Protein AF-A0A4Y3RJI5-F1 (afdb_monomer)

Organism: NCBI:txid66892

Mean predicted aligned error: 11.52 Å

Nearest PDB structures (foldseek):
  6baq-assembly4_D  TM=2.626E-01  e=1.724E+00  Mus musculus
  4kgo-assembly1_B  TM=3.444E-01  e=4.958E+00  Homo sapiens

pLDDT: mean 76.05, std 13.84, range [43.0, 95.56]

Secondary structure (DSSP, 8-state):
-EEEEEEEEEEEEETTEEEEEEEEEEEEEEEEEETTTEEEEEEEEEEEEEEEESSGGG-PPPEEEEEPPPEEPPGGG--PPPPP-HHHHHHHHHHHHHHTTSPPPHHHHHHHHHH-TTS--PPPPPGGGS----TT-GGGT----

Structure (mmCIF, N/CA/C/O backbone):
data_AF-A0A4Y3RJI5-F1
#
_entry.id   AF-A0A4Y3RJI5-F1
#
loop_
_atom_site.group_PDB
_atom_site.id
_atom_site.type_symbol
_atom_site.label_atom_id
_atom_site.label_alt_id
_atom_site.label_comp_id
_atom_site.label_asym_id
_atom_site.label_entity_id
_atom_site.label_seq_id
_atom_site.pdbx_PDB_ins_code
_atom_site.Cartn_x
_atom_site.Cartn_y
_atom_site.Cartn_z
_atom_site.occupancy
_atom_site.B_iso_or_equiv
_atom_site.auth_seq_id
_atom_site.auth_comp_id
_atom_site.auth_asym_id
_atom_site.auth_atom_id
_atom_site.pdbx_PDB_model_num
ATOM 1 N N . MET A 1 1 ? 3.704 2.014 4.261 1.00 78.94 1 MET A N 1
ATOM 2 C CA . MET A 1 1 ? 3.627 1.640 2.829 1.00 78.94 1 MET A CA 1
ATOM 3 C C . MET A 1 1 ? 4.884 0.862 2.463 1.00 78.94 1 MET A C 1
ATOM 5 O O . MET A 1 1 ? 5.965 1.315 2.818 1.00 78.94 1 MET A O 1
ATOM 9 N N . LYS A 1 2 ? 4.748 -0.282 1.789 1.00 87.62 2 LYS A N 1
ATOM 10 C CA . LYS A 1 2 ? 5.834 -1.195 1.390 1.00 87.62 2 LYS A CA 1
ATOM 11 C C . LYS A 1 2 ? 5.791 -1.411 -0.126 1.00 87.62 2 LYS A C 1
ATOM 13 O O . LYS A 1 2 ? 4.705 -1.527 -0.686 1.00 87.62 2 LYS A O 1
ATOM 18 N N . LEU A 1 3 ? 6.943 -1.444 -0.797 1.00 90.00 3 LEU A N 1
ATOM 19 C CA . LEU A 1 3 ? 7.037 -1.898 -2.191 1.00 90.00 3 LEU A CA 1
ATOM 20 C C . LEU A 1 3 ? 7.085 -3.431 -2.183 1.00 90.00 3 LEU A C 1
ATOM 22 O O . LEU A 1 3 ? 7.936 -3.993 -1.497 1.00 90.00 3 LEU A O 1
ATOM 26 N N . LEU A 1 4 ? 6.159 -4.086 -2.882 1.00 90.81 4 LEU A N 1
ATOM 27 C CA . LEU A 1 4 ? 6.099 -5.547 -2.966 1.00 90.81 4 LEU A CA 1
ATOM 28 C C . LEU A 1 4 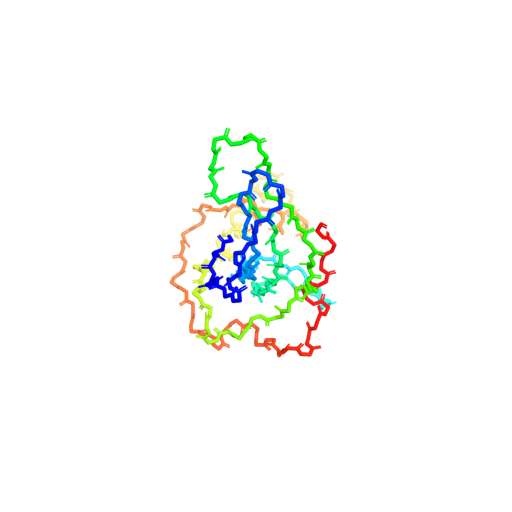? 6.972 -6.058 -4.110 1.00 90.81 4 LEU A C 1
ATOM 30 O O . LEU A 1 4 ? 7.853 -6.881 -3.889 1.00 90.81 4 LEU A O 1
ATOM 34 N N . ASP A 1 5 ? 6.742 -5.541 -5.316 1.00 93.25 5 ASP A N 1
ATOM 35 C CA . ASP A 1 5 ? 7.487 -5.921 -6.509 1.00 93.25 5 ASP A CA 1
ATOM 36 C C . ASP A 1 5 ? 7.553 -4.784 -7.542 1.00 93.25 5 ASP A C 1
ATOM 38 O O . ASP A 1 5 ? 6.864 -3.757 -7.449 1.00 93.25 5 ASP A O 1
ATOM 42 N N . VAL A 1 6 ? 8.439 -4.981 -8.520 1.00 92.56 6 VAL A N 1
ATOM 43 C CA . VAL A 1 6 ? 8.521 -4.192 -9.749 1.00 92.56 6 VAL A CA 1
ATOM 44 C C . VAL A 1 6 ? 8.620 -5.169 -10.915 1.00 92.56 6 VAL A C 1
ATOM 46 O O . VAL A 1 6 ? 9.504 -6.025 -10.934 1.00 92.56 6 VAL A O 1
ATOM 49 N N . ARG A 1 7 ? 7.715 -5.045 -11.884 1.00 93.88 7 ARG A N 1
ATOM 50 C CA . ARG A 1 7 ? 7.597 -5.935 -13.048 1.00 93.88 7 ARG A CA 1
ATOM 51 C C . ARG A 1 7 ? 7.354 -5.152 -14.336 1.00 93.88 7 ARG A C 1
ATOM 53 O O . ARG A 1 7 ? 7.260 -3.926 -14.310 1.00 93.88 7 ARG A O 1
ATOM 60 N N . ASP A 1 8 ? 7.263 -5.865 -15.456 1.00 92.50 8 ASP A N 1
ATOM 61 C CA . ASP A 1 8 ? 7.021 -5.302 -16.795 1.00 92.50 8 ASP A CA 1
ATOM 62 C C . ASP A 1 8 ? 8.010 -4.182 -17.162 1.00 92.50 8 ASP A C 1
ATOM 64 O O . ASP A 1 8 ? 7.616 -3.133 -17.675 1.00 92.50 8 ASP A O 1
ATOM 68 N N . ILE A 1 9 ? 9.289 -4.379 -16.822 1.00 93.50 9 ILE A N 1
ATOM 69 C CA . ILE A 1 9 ? 10.324 -3.372 -17.048 1.00 93.50 9 ILE A CA 1
ATOM 70 C C . ILE A 1 9 ? 10.699 -3.367 -18.528 1.00 93.50 9 ILE A C 1
ATOM 72 O O . ILE A 1 9 ? 11.249 -4.337 -19.046 1.00 93.50 9 ILE A O 1
ATOM 76 N N . GLU A 1 10 ? 10.450 -2.245 -19.187 1.00 94.75 10 GLU A N 1
ATOM 77 C CA . GLU A 1 10 ? 10.762 -2.024 -20.596 1.00 94.75 10 GLU A CA 1
ATOM 78 C C . GLU A 1 10 ? 11.551 -0.729 -20.736 1.00 94.75 10 GLU A C 1
ATOM 80 O O . GLU A 1 10 ? 11.173 0.295 -20.170 1.00 94.75 10 GLU A O 1
ATOM 85 N N . ALA A 1 11 ? 12.645 -0.757 -21.494 1.00 93.25 11 ALA A N 1
ATOM 86 C CA . ALA A 1 11 ? 13.458 0.424 -21.753 1.00 93.25 11 ALA A CA 1
ATOM 87 C C . ALA A 1 11 ? 13.151 1.003 -23.137 1.00 93.25 11 ALA A C 1
ATOM 89 O O . ALA A 1 11 ? 12.987 0.271 -24.111 1.00 93.25 11 ALA A O 1
ATOM 90 N N . TYR A 1 12 ? 13.124 2.329 -23.221 1.00 90.81 12 TYR A N 1
ATOM 91 C CA . TYR A 1 12 ? 12.811 3.082 -24.428 1.00 90.81 12 TYR A CA 1
ATOM 92 C C . TYR A 1 12 ? 13.861 4.160 -24.663 1.00 90.81 12 TYR A C 1
ATOM 94 O O . TYR A 1 12 ? 14.274 4.849 -23.733 1.00 90.81 12 TYR A O 1
ATOM 102 N N . GLN A 1 13 ? 14.247 4.354 -25.920 1.00 91.38 13 GLN A N 1
ATOM 103 C CA . GLN A 1 13 ? 15.040 5.506 -26.335 1.00 91.38 13 GLN A CA 1
ATOM 104 C C . GLN A 1 13 ? 14.093 6.537 -26.960 1.00 91.38 13 GLN A C 1
ATOM 106 O O . GLN A 1 13 ? 13.490 6.274 -27.999 1.00 91.38 13 GLN A O 1
ATOM 111 N N . LEU A 1 14 ? 13.946 7.699 -26.324 1.00 86.69 14 LEU A N 1
ATOM 112 C CA . LEU A 1 14 ? 13.119 8.809 -26.801 1.00 86.69 14 LEU A CA 1
ATOM 113 C C . LEU A 1 14 ? 14.027 10.016 -27.042 1.00 86.69 14 LEU A C 1
ATOM 115 O O . LEU A 1 14 ? 14.462 10.681 -26.100 1.00 86.69 14 LEU A O 1
ATOM 119 N N . GLY A 1 15 ? 14.343 10.265 -28.313 1.00 87.56 15 GLY A N 1
ATOM 120 C CA . GLY A 1 15 ? 15.356 11.246 -28.694 1.00 87.56 15 GLY A CA 1
ATOM 121 C C . GLY A 1 15 ? 16.744 10.834 -28.199 1.00 87.56 15 GLY A C 1
ATOM 122 O O . GLY A 1 15 ? 17.186 9.701 -28.396 1.00 87.56 15 GLY A O 1
ATOM 123 N N . ASP A 1 16 ? 17.429 11.749 -27.527 1.00 88.25 16 ASP A N 1
ATOM 124 C CA . ASP A 1 16 ? 18.752 11.550 -26.932 1.00 88.25 16 ASP A CA 1
ATOM 125 C C . ASP A 1 16 ? 18.711 10.878 -25.547 1.00 88.25 16 ASP A C 1
ATOM 127 O O . ASP A 1 16 ? 19.760 10.620 -24.956 1.00 88.25 16 ASP A O 1
ATOM 131 N N . ARG A 1 17 ? 17.520 10.536 -25.033 1.00 86.31 17 ARG A N 1
ATOM 132 C CA . ARG A 1 17 ? 17.342 10.049 -23.658 1.00 86.31 17 ARG A CA 1
ATOM 133 C C . ARG A 1 17 ? 16.803 8.632 -23.571 1.00 86.31 17 ARG A C 1
ATOM 135 O O . ARG A 1 17 ? 15.926 8.225 -24.333 1.00 86.31 17 ARG A O 1
ATOM 142 N N . ALA A 1 18 ? 17.296 7.921 -22.562 1.00 91.19 18 ALA A N 1
ATOM 143 C CA . ALA A 1 18 ? 16.822 6.599 -22.193 1.00 91.19 18 ALA A CA 1
ATOM 144 C C . ALA A 1 18 ? 15.799 6.699 -21.056 1.00 91.19 18 ALA A C 1
ATOM 146 O O . ALA A 1 18 ? 16.050 7.299 -20.009 1.00 91.19 18 ALA A O 1
ATOM 147 N N . TRP A 1 19 ? 14.660 6.060 -21.261 1.00 92.50 19 TRP A N 1
ATOM 148 C CA . TRP A 1 19 ? 13.552 5.953 -20.328 1.00 92.50 19 TRP A CA 1
ATOM 149 C C . TRP A 1 19 ? 13.303 4.488 -20.005 1.00 92.50 19 TRP A C 1
ATOM 151 O O . TRP A 1 19 ? 13.673 3.605 -20.777 1.00 92.50 19 TRP A O 1
ATOM 161 N N . TYR A 1 20 ? 12.634 4.224 -18.893 1.00 93.38 20 TYR A N 1
ATOM 162 C CA . TYR A 1 20 ? 12.041 2.924 -18.641 1.00 93.38 20 TYR A CA 1
ATOM 163 C C . TYR A 1 20 ? 10.602 3.068 -18.167 1.00 93.38 20 TYR A C 1
ATOM 165 O O . TYR A 1 20 ? 10.236 4.032 -17.492 1.00 93.38 20 TYR A O 1
ATOM 173 N N . VAL A 1 21 ? 9.793 2.087 -18.537 1.00 94.69 21 VAL A N 1
ATOM 174 C CA . VAL A 1 21 ? 8.457 1.877 -18.006 1.00 94.69 21 VAL A CA 1
ATOM 175 C C . VAL A 1 21 ? 8.519 0.677 -17.081 1.00 94.69 21 VAL A C 1
ATOM 177 O O . VAL A 1 21 ? 9.146 -0.319 -17.421 1.00 94.69 21 VAL A O 1
ATOM 180 N N . ALA A 1 22 ? 7.890 0.771 -15.916 1.00 95.12 22 ALA A N 1
ATOM 181 C CA . ALA A 1 22 ? 7.765 -0.348 -14.993 1.00 95.12 22 ALA A CA 1
ATOM 182 C C . ALA A 1 22 ? 6.414 -0.312 -14.278 1.00 95.12 22 ALA A C 1
ATOM 184 O O . ALA A 1 22 ? 5.866 0.761 -14.013 1.00 95.12 22 ALA A O 1
ATOM 185 N N . THR A 1 23 ? 5.888 -1.481 -13.932 1.00 95.56 23 THR A N 1
ATOM 186 C CA . THR A 1 23 ? 4.733 -1.632 -13.046 1.00 95.56 23 THR A CA 1
ATOM 187 C C . THR A 1 23 ? 5.242 -1.881 -11.629 1.00 95.56 23 THR A C 1
ATOM 189 O O . THR A 1 23 ? 5.889 -2.892 -11.375 1.00 95.56 23 THR A O 1
ATOM 192 N N . ALA A 1 24 ? 4.960 -0.971 -10.700 1.00 93.44 24 ALA A N 1
ATOM 193 C CA . ALA A 1 24 ? 5.281 -1.110 -9.284 1.00 93.44 24 ALA A CA 1
ATOM 194 C C . ALA A 1 24 ? 4.027 -1.495 -8.493 1.00 93.44 24 ALA A C 1
ATOM 196 O O . ALA A 1 24 ? 3.030 -0.758 -8.521 1.00 93.44 24 ALA A O 1
ATOM 197 N N . ARG A 1 25 ? 4.097 -2.601 -7.746 1.00 92.31 25 ARG A N 1
ATOM 198 C CA . ARG A 1 25 ? 3.049 -3.026 -6.812 1.00 92.31 25 ARG A CA 1
ATOM 199 C C . ARG A 1 25 ? 3.433 -2.649 -5.391 1.00 92.31 25 ARG A C 1
ATOM 201 O O . ARG A 1 25 ? 4.505 -2.997 -4.899 1.00 92.31 25 ARG A O 1
ATOM 208 N N . ARG A 1 26 ? 2.555 -1.925 -4.705 1.00 90.56 26 ARG A N 1
ATOM 209 C CA . ARG A 1 26 ? 2.756 -1.447 -3.332 1.00 90.56 26 ARG A CA 1
ATOM 210 C C . ARG A 1 26 ? 1.692 -2.017 -2.414 1.00 90.56 26 ARG A C 1
ATOM 212 O O . ARG A 1 26 ? 0.583 -2.286 -2.857 1.00 90.56 26 ARG A O 1
ATOM 219 N N . GLN A 1 27 ? 2.024 -2.151 -1.139 1.00 89.75 27 GLN A N 1
ATOM 220 C CA . GLN A 1 27 ? 1.105 -2.513 -0.070 1.00 89.75 27 GLN A CA 1
ATOM 221 C C . GLN A 1 27 ? 1.007 -1.368 0.934 1.00 89.75 27 GLN A C 1
ATOM 223 O O . GLN A 1 27 ? 2.013 -0.805 1.388 1.00 89.75 27 GLN A O 1
ATOM 228 N N . PHE A 1 28 ? -0.218 -1.032 1.297 1.00 86.31 28 PHE A N 1
ATOM 229 C CA . PHE A 1 28 ? -0.536 -0.148 2.398 1.00 86.31 28 PHE A CA 1
ATOM 230 C C . PHE A 1 28 ? -1.251 -0.962 3.467 1.00 86.31 28 PHE A C 1
ATOM 232 O O . PHE A 1 28 ? -2.227 -1.638 3.165 1.00 86.31 28 PHE A O 1
ATOM 239 N N . VAL A 1 29 ? -0.754 -0.895 4.699 1.00 84.94 29 VAL A N 1
ATOM 240 C CA . VAL A 1 29 ? -1.408 -1.484 5.866 1.00 84.94 29 VAL A CA 1
ATOM 241 C C . VAL A 1 29 ? -1.694 -0.348 6.828 1.00 84.94 29 VAL A C 1
ATOM 243 O O . VAL A 1 29 ? -0.801 0.454 7.113 1.00 84.94 29 VAL A O 1
ATOM 246 N N . GLY A 1 30 ? -2.930 -0.259 7.294 1.00 77.81 30 GLY A N 1
ATOM 247 C CA . GLY A 1 30 ? -3.365 0.820 8.167 1.00 77.81 30 GLY A CA 1
ATOM 248 C C . GLY A 1 30 ? -4.725 0.542 8.778 1.00 77.81 30 GLY A C 1
ATOM 249 O O . GLY A 1 30 ? -5.348 -0.483 8.514 1.00 77.81 30 GLY A O 1
ATOM 250 N N . THR A 1 31 ? -5.183 1.450 9.625 1.00 76.31 31 THR A N 1
ATOM 251 C CA . THR A 1 31 ? -6.534 1.423 10.177 1.00 76.31 31 THR A CA 1
ATOM 252 C C . THR A 1 31 ? -7.498 2.162 9.268 1.00 76.31 31 THR A C 1
ATOM 254 O O . THR A 1 31 ? -7.233 3.289 8.857 1.00 76.31 31 THR A O 1
ATOM 257 N N . ALA A 1 32 ? -8.641 1.545 8.999 1.00 72.00 32 ALA A N 1
ATOM 258 C CA . ALA A 1 32 ? -9.740 2.169 8.285 1.00 72.00 32 ALA A CA 1
ATOM 259 C C . ALA A 1 32 ? -11.055 1.924 9.025 1.00 72.00 32 ALA A C 1
ATOM 261 O O . ALA A 1 32 ? -11.256 0.892 9.673 1.00 72.00 32 ALA A O 1
ATOM 262 N N . MET A 1 33 ? -11.960 2.893 8.919 1.00 68.62 33 MET A N 1
ATOM 263 C CA . MET A 1 33 ? -13.351 2.703 9.297 1.00 68.62 33 MET A CA 1
ATOM 264 C C . MET A 1 33 ? -14.046 1.994 8.141 1.00 68.62 33 MET A C 1
ATOM 266 O O . MET A 1 33 ? -14.221 2.566 7.068 1.00 68.62 33 MET A O 1
ATOM 270 N N . VAL A 1 34 ? -14.405 0.734 8.351 1.00 67.31 34 VAL A N 1
ATOM 271 C CA . VAL A 1 34 ? -15.183 -0.027 7.369 1.00 67.31 34 VAL A CA 1
ATOM 272 C C . VAL A 1 34 ? -16.669 0.284 7.518 1.00 67.31 34 VAL A C 1
ATOM 274 O O . VAL A 1 34 ? -17.104 0.737 8.575 1.00 67.31 34 VAL A O 1
ATOM 277 N N . VAL A 1 35 ? -17.444 0.043 6.453 1.00 64.06 35 VAL A N 1
ATOM 278 C CA 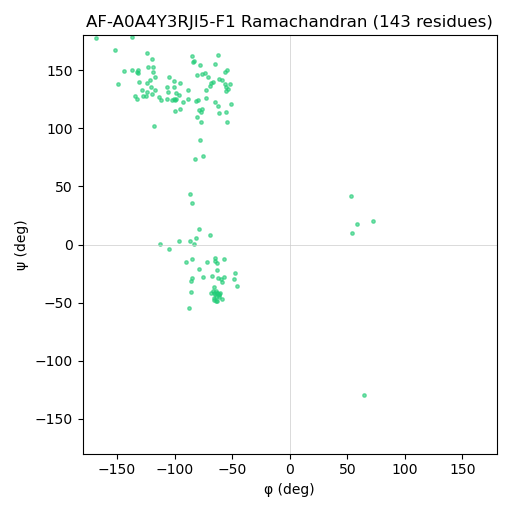. VAL A 1 35 ? -18.871 0.414 6.291 1.00 64.06 35 VAL A CA 1
ATOM 279 C C . VAL A 1 35 ? -19.751 0.052 7.503 1.00 64.06 35 VAL A C 1
ATOM 281 O O . VAL A 1 35 ? -20.764 0.693 7.755 1.00 64.06 35 VAL A O 1
ATOM 284 N N . THR A 1 36 ? -19.340 -0.931 8.303 1.00 60.00 36 THR A N 1
ATOM 285 C CA . THR A 1 36 ? -19.978 -1.354 9.558 1.00 60.00 36 THR A CA 1
ATOM 286 C C . THR A 1 36 ? -19.670 -0.468 10.778 1.00 60.00 36 THR A C 1
ATOM 288 O O . THR A 1 36 ? -19.919 -0.891 11.905 1.00 60.00 36 THR A O 1
ATOM 291 N N . SER A 1 37 ? -19.102 0.729 10.598 1.00 63.03 37 SER A N 1
ATOM 292 C CA . SER A 1 37 ? -18.710 1.669 11.670 1.00 63.03 37 SER A CA 1
ATOM 293 C C . SER A 1 37 ? -17.703 1.108 12.683 1.00 63.03 37 SER A C 1
ATOM 295 O O . SER A 1 37 ? -17.540 1.648 13.776 1.00 63.03 37 SER A O 1
ATOM 297 N N . SER A 1 38 ? -17.009 0.024 12.336 1.00 65.00 38 SER A N 1
ATOM 298 C CA . SER A 1 38 ? -15.924 -0.529 13.145 1.00 65.00 38 SER A CA 1
ATOM 299 C C . SER A 1 38 ? -14.582 -0.096 12.573 1.00 65.00 38 SER A C 1
ATOM 301 O O . SER A 1 38 ? -14.368 -0.203 11.364 1.00 65.00 38 SER A O 1
ATOM 303 N N . VAL A 1 39 ? -13.658 0.326 13.435 1.00 68.88 39 VAL A N 1
ATOM 304 C CA . VAL A 1 39 ? -12.253 0.467 13.044 1.00 68.88 39 VAL A CA 1
ATOM 305 C C . VAL A 1 39 ? -11.648 -0.914 12.909 1.00 68.88 39 VAL A C 1
ATOM 307 O O . VAL A 1 39 ? -11.700 -1.718 13.840 1.00 68.88 39 VAL A O 1
ATOM 310 N N . GLN A 1 40 ? -11.065 -1.179 11.750 1.00 72.38 40 GLN A N 1
ATOM 311 C CA . GLN A 1 40 ? -10.346 -2.412 11.486 1.00 72.38 40 GLN A CA 1
ATOM 312 C C . GLN A 1 40 ? -8.995 -2.096 10.858 1.00 72.38 40 GLN A C 1
ATOM 314 O O . GLN A 1 40 ? -8.830 -1.088 10.168 1.00 72.38 40 GLN A O 1
ATOM 319 N N . THR A 1 41 ? -8.015 -2.958 11.105 1.00 76.31 41 THR A N 1
ATOM 320 C CA . THR A 1 41 ? -6.754 -2.924 10.366 1.00 76.31 41 THR A CA 1
ATOM 321 C C . THR A 1 41 ? -6.974 -3.606 9.027 1.00 76.31 41 THR A C 1
ATOM 323 O O . THR A 1 41 ? -7.431 -4.747 8.968 1.00 76.31 41 THR A O 1
ATOM 326 N N . VAL A 1 42 ? -6.672 -2.884 7.958 1.00 79.31 42 VAL A N 1
ATOM 327 C CA . VAL A 1 42 ? -6.887 -3.290 6.574 1.00 79.31 42 VAL A CA 1
ATOM 328 C C . VAL A 1 42 ? -5.564 -3.235 5.828 1.00 79.31 42 VAL A C 1
ATOM 330 O O . VAL A 1 42 ? -4.665 -2.462 6.174 1.00 79.31 42 VAL A O 1
ATOM 333 N N . ALA A 1 43 ? -5.450 -4.062 4.796 1.00 85.06 43 ALA A N 1
ATOM 334 C CA . ALA A 1 43 ? -4.321 -4.049 3.890 1.00 85.06 43 ALA A CA 1
ATOM 335 C C . ALA A 1 43 ? -4.828 -3.939 2.456 1.00 85.06 43 ALA A C 1
ATOM 337 O O . ALA A 1 43 ? -5.677 -4.717 2.027 1.00 85.06 43 ALA A O 1
ATOM 338 N N . CYS A 1 44 ? -4.293 -2.972 1.721 1.00 86.31 44 CYS A N 1
ATOM 339 C CA . CYS A 1 44 ? -4.617 -2.734 0.324 1.00 86.31 44 CYS A CA 1
ATOM 340 C C . CYS A 1 44 ? -3.340 -2.828 -0.508 1.00 86.31 44 CYS A C 1
ATOM 342 O O . CYS A 1 44 ? -2.272 -2.372 -0.092 1.00 86.31 44 CYS A O 1
ATOM 344 N N . THR A 1 45 ? -3.446 -3.401 -1.700 1.00 89.12 45 THR A N 1
ATOM 345 C CA . THR A 1 45 ? -2.402 -3.358 -2.718 1.00 89.12 45 THR A CA 1
ATOM 346 C C . THR A 1 45 ? -2.767 -2.385 -3.822 1.00 89.12 45 THR A C 1
ATOM 348 O O . THR A 1 45 ? -3.932 -2.235 -4.179 1.00 89.12 45 THR A O 1
ATOM 351 N N . TRP A 1 46 ? -1.760 -1.706 -4.355 1.00 87.81 46 TRP A N 1
ATOM 352 C CA . TRP A 1 46 ? -1.923 -0.722 -5.411 1.00 87.81 46 TRP A CA 1
ATOM 353 C C . TRP A 1 46 ? -0.868 -0.929 -6.492 1.00 87.81 46 TRP A C 1
ATOM 355 O O . TRP A 1 46 ? 0.326 -1.001 -6.194 1.00 87.81 46 TRP A O 1
ATOM 365 N N . GLU A 1 47 ? -1.311 -1.026 -7.744 1.00 91.19 47 GLU A N 1
ATOM 366 C CA . GLU A 1 47 ? -0.437 -1.157 -8.905 1.00 91.19 47 GLU A CA 1
ATOM 367 C C . GLU A 1 47 ? -0.386 0.141 -9.707 1.00 91.19 47 GLU A C 1
ATOM 369 O O . GLU A 1 47 ? -1.406 0.660 -10.173 1.00 91.19 47 GLU A O 1
ATOM 374 N N . THR A 1 48 ? 0.835 0.632 -9.906 1.00 92.38 48 THR A N 1
ATOM 375 C CA . THR A 1 48 ? 1.124 1.863 -10.646 1.00 92.38 48 THR A CA 1
ATOM 376 C C . THR A 1 48 ? 2.118 1.576 -11.758 1.00 92.38 48 THR A C 1
ATOM 378 O O . THR A 1 48 ? 3.179 1.010 -11.516 1.00 92.38 48 THR A O 1
ATOM 381 N N . ARG A 1 49 ? 1.789 1.968 -12.987 1.00 93.12 49 ARG A N 1
ATOM 382 C CA . ARG A 1 49 ? 2.714 1.948 -14.120 1.00 93.12 49 ARG A CA 1
ATOM 383 C C . ARG A 1 49 ? 3.380 3.310 -14.222 1.00 93.12 49 ARG A C 1
ATOM 385 O O . ARG A 1 49 ? 2.691 4.325 -14.331 1.00 93.12 49 ARG A O 1
ATOM 392 N N . ILE A 1 50 ? 4.702 3.324 -14.164 1.00 92.81 50 ILE A N 1
ATOM 393 C CA . ILE A 1 50 ? 5.525 4.525 -14.034 1.00 92.81 50 ILE A CA 1
ATOM 394 C C . ILE A 1 50 ? 6.457 4.607 -15.240 1.00 92.81 50 ILE A C 1
ATOM 396 O O . ILE A 1 50 ? 7.055 3.603 -15.616 1.00 92.81 50 ILE A O 1
ATOM 400 N N . LEU A 1 51 ? 6.581 5.796 -15.824 1.00 91.19 51 LEU A N 1
ATOM 401 C CA . LEU A 1 51 ? 7.627 6.168 -16.771 1.00 91.19 51 LEU A CA 1
ATOM 402 C C . LEU A 1 51 ? 8.687 6.955 -16.004 1.00 91.19 51 LEU A C 1
ATOM 404 O O . LEU A 1 51 ? 8.368 7.973 -15.391 1.00 91.19 51 LEU A O 1
ATOM 408 N N . ALA A 1 52 ? 9.938 6.524 -16.045 1.00 90.62 52 ALA A N 1
ATOM 409 C CA . ALA A 1 52 ? 11.026 7.214 -15.365 1.00 90.62 52 ALA A CA 1
ATOM 410 C C . ALA A 1 52 ? 12.273 7.297 -16.254 1.00 90.62 52 ALA A C 1
ATOM 412 O O . ALA A 1 52 ? 12.490 6.423 -17.099 1.00 90.62 52 ALA A O 1
ATOM 413 N N . PRO A 1 53 ? 13.099 8.345 -16.098 1.00 90.12 53 PRO A N 1
ATOM 414 C CA . PRO A 1 53 ? 14.373 8.415 -16.796 1.00 90.12 53 PRO A CA 1
ATOM 415 C C . PRO A 1 53 ? 15.306 7.319 -16.271 1.00 90.12 53 PRO A C 1
ATOM 417 O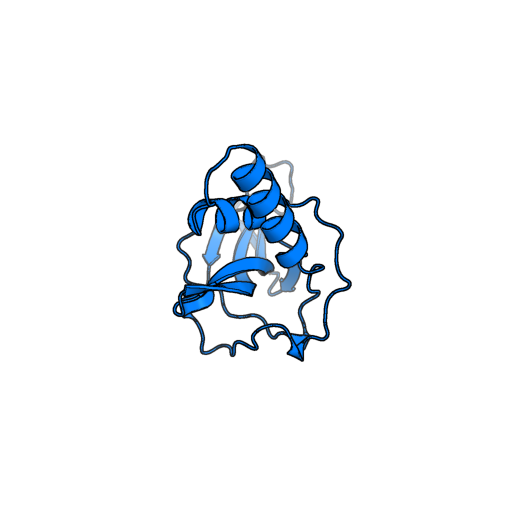 O . PRO A 1 53 ? 15.376 7.065 -15.067 1.00 90.12 53 PRO A O 1
ATOM 420 N N . LEU A 1 54 ? 16.053 6.674 -17.170 1.00 85.69 54 LEU A N 1
ATOM 421 C CA . LEU A 1 54 ? 17.008 5.628 -16.790 1.00 85.69 54 LEU A CA 1
ATOM 422 C C . LEU A 1 54 ? 18.188 6.200 -15.989 1.00 85.69 54 LEU A C 1
ATOM 424 O O . LEU A 1 54 ? 18.798 5.501 -15.183 1.00 85.69 54 LEU A O 1
ATOM 428 N N . ARG A 1 55 ? 18.513 7.481 -16.199 1.00 82.62 55 ARG A N 1
ATOM 429 C CA . ARG A 1 55 ? 19.565 8.196 -15.472 1.00 82.62 55 ARG A CA 1
ATOM 430 C C . ARG A 1 55 ? 18.947 9.270 -14.585 1.00 82.62 55 ARG A C 1
ATOM 432 O O . ARG A 1 55 ? 18.269 10.173 -15.057 1.00 82.62 55 ARG A O 1
ATOM 439 N N . SER A 1 56 ? 19.255 9.210 -13.290 1.00 65.81 56 SER A N 1
ATOM 440 C CA . SER A 1 56 ? 18.760 10.165 -12.286 1.00 65.81 56 SER A CA 1
ATOM 441 C C . SER A 1 56 ? 19.264 11.605 -12.480 1.00 65.81 56 SER A C 1
ATOM 443 O O . SER A 1 56 ? 18.761 12.510 -11.821 1.00 65.81 56 SER A O 1
ATOM 445 N N . ALA A 1 57 ? 20.261 11.826 -13.345 1.00 65.50 57 ALA A N 1
ATOM 446 C CA . ALA A 1 57 ? 20.867 13.138 -13.580 1.00 65.50 57 ALA A CA 1
ATOM 447 C C . ALA A 1 57 ? 19.956 14.108 -14.353 1.00 65.50 57 ALA A C 1
ATOM 449 O O . ALA A 1 57 ? 20.208 15.309 -14.356 1.00 65.50 57 ALA A O 1
ATOM 450 N N . ASP A 1 58 ? 18.888 13.607 -14.977 1.00 65.31 58 ASP A N 1
ATOM 451 C CA . ASP A 1 58 ? 18.087 14.393 -15.916 1.00 65.31 58 ASP A CA 1
ATOM 452 C C . ASP A 1 58 ? 17.053 15.312 -15.233 1.00 65.31 58 ASP A C 1
ATOM 454 O O . ASP A 1 58 ? 16.257 15.945 -15.920 1.00 65.31 58 ASP A O 1
ATOM 458 N N . ASN A 1 59 ? 17.041 15.405 -13.893 1.00 68.69 59 ASN A N 1
ATOM 459 C CA . ASN A 1 59 ? 16.112 16.225 -13.088 1.00 68.69 59 ASN A CA 1
ATOM 460 C C . ASN A 1 59 ? 14.611 15.986 -13.371 1.00 68.69 59 ASN A C 1
ATOM 462 O O . ASN A 1 59 ? 13.749 16.720 -12.886 1.00 68.69 59 ASN A O 1
ATOM 466 N N . HIS A 1 60 ? 14.284 14.952 -14.145 1.00 73.31 60 HIS A N 1
ATOM 467 C CA . HIS A 1 60 ? 12.922 14.577 -14.476 1.00 73.31 60 HIS A CA 1
ATOM 468 C C . HIS A 1 60 ? 12.377 13.621 -13.422 1.00 73.31 60 HIS A C 1
ATOM 470 O O . HIS A 1 60 ? 12.957 12.572 -13.138 1.00 73.31 60 HIS A O 1
ATOM 476 N N . LEU A 1 61 ? 11.237 13.996 -12.847 1.00 79.06 61 LEU A N 1
ATOM 477 C CA . LEU A 1 61 ? 10.526 13.157 -11.897 1.00 79.06 61 LEU A CA 1
ATOM 478 C C . LEU A 1 61 ? 9.841 11.990 -12.627 1.00 79.06 61 LEU A C 1
ATOM 480 O O . LEU A 1 61 ? 9.386 12.161 -13.761 1.00 79.06 61 LEU A O 1
ATOM 484 N N . PRO A 1 62 ? 9.729 10.817 -11.983 1.00 83.25 62 PRO A N 1
ATOM 485 C CA . PRO A 1 62 ? 8.905 9.727 -12.484 1.00 83.25 62 PRO A CA 1
ATOM 486 C C . PRO A 1 62 ? 7.458 10.181 -12.722 1.00 83.25 62 PRO A C 1
ATOM 488 O O . PRO A 1 62 ? 6.862 10.849 -11.877 1.00 83.25 62 PRO A O 1
ATOM 491 N N . ILE A 1 63 ? 6.882 9.786 -13.855 1.00 86.06 63 ILE A N 1
ATOM 492 C CA . ILE A 1 63 ? 5.508 10.099 -14.255 1.00 86.06 63 ILE A CA 1
ATOM 493 C C . ILE A 1 63 ? 4.652 8.846 -14.081 1.00 86.06 63 ILE A C 1
ATOM 495 O O . ILE A 1 63 ? 5.005 7.773 -14.568 1.00 86.06 63 ILE A O 1
ATOM 499 N N . ILE A 1 64 ? 3.499 8.973 -13.424 1.00 86.62 64 ILE A N 1
ATOM 500 C CA . ILE A 1 64 ? 2.513 7.890 -13.346 1.00 86.62 64 ILE A CA 1
ATOM 501 C C . ILE A 1 64 ? 1.731 7.858 -14.663 1.00 86.62 64 ILE A C 1
ATOM 503 O O . ILE A 1 64 ? 1.019 8.802 -14.988 1.00 86.62 64 ILE A O 1
ATOM 507 N N . ILE A 1 65 ? 1.866 6.770 -15.422 1.00 87.81 65 ILE A N 1
ATOM 508 C CA . ILE A 1 65 ? 1.174 6.564 -16.705 1.00 87.81 65 ILE A CA 1
ATOM 509 C C . ILE A 1 65 ? -0.218 5.975 -16.472 1.00 87.81 65 ILE A C 1
ATOM 511 O O . ILE A 1 65 ? -1.181 6.325 -17.148 1.00 87.81 65 ILE A O 1
ATOM 515 N N . LYS A 1 66 ? -0.319 5.031 -15.532 1.00 85.88 66 LYS A N 1
ATOM 516 C CA . LYS A 1 66 ? -1.565 4.341 -15.196 1.00 85.88 66 LYS A CA 1
ATOM 517 C C . LYS A 1 66 ? -1.550 3.949 -13.727 1.00 85.88 66 LYS A C 1
ATOM 519 O O . LYS A 1 66 ? -0.549 3.431 -13.241 1.00 85.88 66 LYS A O 1
ATOM 524 N N . ALA A 1 67 ? -2.673 4.131 -13.052 1.00 83.62 67 ALA A N 1
ATOM 525 C CA . ALA A 1 67 ? -2.913 3.603 -11.718 1.00 83.62 67 ALA A CA 1
ATOM 526 C C . ALA A 1 67 ? -4.181 2.747 -11.762 1.00 83.62 67 ALA A C 1
ATOM 528 O O . ALA A 1 67 ? -5.188 3.168 -12.332 1.00 83.62 67 ALA A O 1
ATOM 529 N N . HIS A 1 68 ? -4.124 1.539 -11.208 1.00 82.12 68 HIS A N 1
ATOM 530 C CA . HIS A 1 68 ? -5.337 0.759 -10.955 1.00 82.12 68 HIS A CA 1
ATOM 531 C C . HIS A 1 68 ? -5.948 1.193 -9.624 1.00 82.12 68 HIS A C 1
ATOM 533 O O . HIS A 1 68 ? -5.239 1.737 -8.777 1.00 82.12 68 HIS A O 1
ATOM 539 N N . LEU A 1 69 ? -7.248 0.961 -9.432 1.00 80.50 69 LEU A N 1
ATOM 540 C CA . LEU A 1 69 ? -7.849 1.157 -8.116 1.00 80.50 69 LEU A CA 1
ATOM 541 C C . LEU A 1 69 ? -7.178 0.215 -7.103 1.00 80.50 69 LEU A C 1
ATOM 543 O O . LEU A 1 69 ? -6.836 -0.917 -7.469 1.00 80.50 69 LEU A O 1
ATOM 547 N N . PRO A 1 70 ? -6.960 0.664 -5.858 1.00 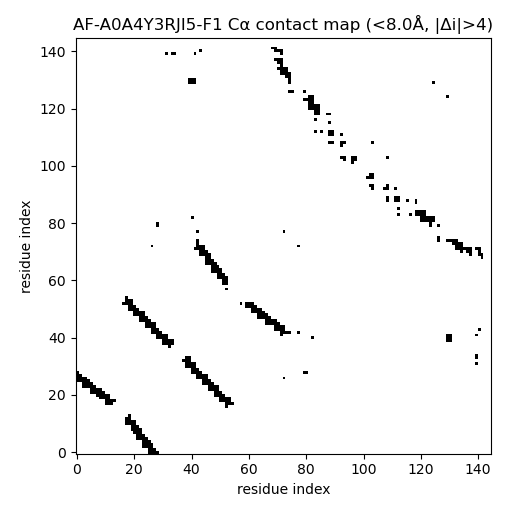81.69 70 PRO A N 1
ATOM 548 C CA . PRO A 1 70 ? -6.435 -0.197 -4.814 1.00 81.69 70 PRO A CA 1
ATOM 549 C C . PRO A 1 70 ? -7.352 -1.408 -4.584 1.00 81.69 70 PRO A C 1
ATOM 551 O O . PRO A 1 70 ? -8.575 -1.297 -4.619 1.00 81.69 70 PRO A O 1
ATOM 554 N N . GLN A 1 71 ? -6.758 -2.571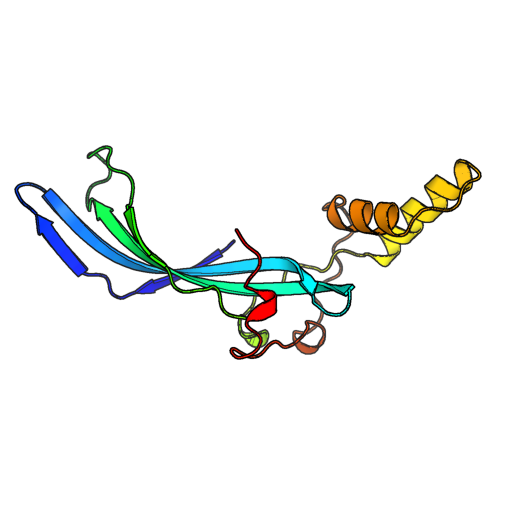 -4.340 1.00 83.31 71 GLN A N 1
ATOM 555 C CA . GLN A 1 71 ? -7.467 -3.829 -4.098 1.00 83.31 71 GLN A CA 1
ATOM 556 C C . GLN A 1 71 ? -7.130 -4.358 -2.712 1.00 83.31 71 GLN A C 1
ATOM 558 O O . GLN A 1 71 ? -6.006 -4.169 -2.248 1.00 83.31 71 GLN A O 1
ATOM 563 N N . ALA A 1 72 ? -8.062 -5.059 -2.067 1.00 81.38 72 ALA A N 1
ATOM 564 C CA . ALA A 1 72 ? -7.771 -5.758 -0.821 1.00 81.38 72 ALA A CA 1
ATOM 565 C C . ALA A 1 72 ? -6.581 -6.717 -1.009 1.00 81.38 72 ALA A C 1
ATOM 567 O O . ALA A 1 72 ? -6.503 -7.444 -2.002 1.00 81.38 72 ALA A O 1
ATOM 568 N N . ALA A 1 73 ? -5.625 -6.674 -0.084 1.00 82.06 73 ALA A N 1
ATOM 569 C CA . ALA A 1 73 ? -4.524 -7.626 -0.050 1.00 82.06 73 ALA A CA 1
ATOM 570 C C . ALA A 1 73 ? -5.012 -8.970 0.510 1.00 82.06 73 ALA A C 1
ATOM 572 O O . ALA A 1 73 ? -5.850 -8.985 1.412 1.00 82.06 73 ALA A O 1
ATOM 573 N N . ASP A 1 74 ? -4.447 -10.080 0.031 1.00 77.75 74 ASP A N 1
ATOM 574 C CA . ASP A 1 74 ? -4.637 -11.368 0.698 1.00 77.75 74 ASP A CA 1
ATOM 575 C C . ASP A 1 74 ? -3.990 -11.304 2.087 1.00 77.75 74 ASP A C 1
ATOM 577 O O . ASP A 1 74 ? -2.808 -10.985 2.217 1.00 77.75 74 ASP A O 1
ATOM 581 N N . GLY A 1 75 ? -4.777 -11.563 3.132 1.00 70.75 75 GLY A N 1
ATOM 582 C CA . GLY A 1 75 ? -4.331 -11.436 4.515 1.00 70.75 75 GLY A CA 1
ATOM 583 C C . GLY A 1 75 ? -3.192 -12.385 4.885 1.00 70.75 75 GLY A C 1
ATOM 584 O O . GLY A 1 75 ? -2.462 -12.078 5.828 1.00 70.75 75 GLY A O 1
ATOM 585 N N . ASP A 1 76 ? -3.020 -13.486 4.149 1.00 75.69 76 ASP A N 1
ATOM 586 C CA . ASP A 1 76 ? -1.936 -14.447 4.373 1.00 75.69 76 ASP A CA 1
ATOM 587 C C . ASP A 1 76 ? -0.588 -13.951 3.779 1.00 75.69 76 ASP A C 1
ATOM 589 O O . ASP A 1 76 ? 0.473 -14.338 4.268 1.00 75.69 76 ASP A O 1
ATOM 593 N N . ASP A 1 77 ? -0.617 -13.014 2.819 1.00 78.50 77 ASP A N 1
ATOM 594 C CA . ASP A 1 77 ? 0.564 -12.394 2.180 1.00 78.50 77 ASP A CA 1
ATOM 595 C C . ASP A 1 77 ? 0.967 -11.044 2.815 1.00 78.50 77 ASP A C 1
ATOM 597 O O . ASP A 1 77 ? 1.874 -10.341 2.345 1.00 78.50 77 ASP A O 1
ATOM 601 N N . VAL A 1 78 ? 0.267 -10.623 3.869 1.00 81.25 78 VAL A N 1
ATOM 602 C CA . VAL A 1 78 ? 0.487 -9.335 4.534 1.00 81.25 78 VAL A CA 1
ATOM 603 C C . VAL A 1 78 ? 1.350 -9.527 5.775 1.00 81.25 78 VAL A C 1
ATOM 605 O O . VAL A 1 78 ? 1.015 -10.259 6.704 1.00 81.25 78 VAL A O 1
ATOM 608 N N . GLU A 1 79 ? 2.446 -8.777 5.830 1.00 81.75 79 GLU A N 1
ATOM 609 C CA . GLU A 1 79 ? 3.207 -8.596 7.061 1.00 81.75 79 GLU A CA 1
ATOM 610 C C . GLU A 1 79 ? 2.467 -7.585 7.941 1.00 81.75 79 GLU A C 1
ATOM 612 O O . GLU A 1 79 ? 2.628 -6.367 7.807 1.00 81.75 79 GLU A O 1
ATOM 617 N N . TRP A 1 80 ? 1.575 -8.092 8.787 1.00 77.56 80 TRP A N 1
ATOM 618 C CA . TRP A 1 80 ? 0.729 -7.231 9.593 1.00 77.56 80 TRP A CA 1
ATOM 619 C C . TRP A 1 80 ? 1.518 -6.553 10.717 1.00 77.56 80 TRP A C 1
ATOM 621 O O . TRP A 1 80 ? 2.236 -7.228 11.462 1.00 77.56 80 TRP A O 1
ATOM 631 N N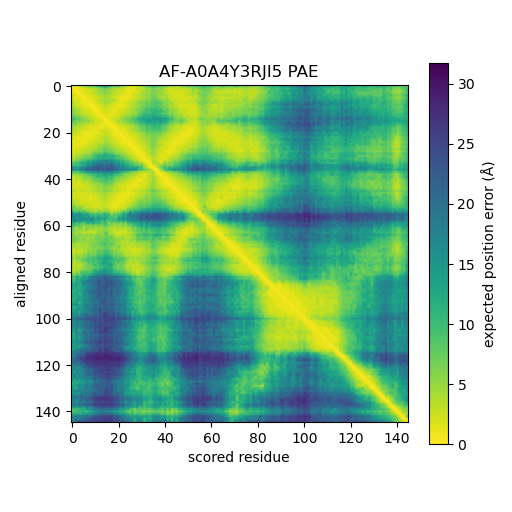 . PRO A 1 81 ? 1.357 -5.230 10.901 1.00 71.44 81 PRO A N 1
ATOM 632 C CA . PRO A 1 81 ? 1.929 -4.561 12.048 1.00 71.44 81 PRO A CA 1
ATOM 633 C C . PRO A 1 81 ? 1.270 -5.083 13.333 1.00 71.44 81 PRO A C 1
ATOM 635 O O . PRO A 1 81 ? 0.117 -5.542 13.309 1.00 71.44 81 PRO A O 1
ATOM 638 N N . PRO A 1 82 ? 1.975 -4.983 14.471 1.00 69.75 82 PRO A N 1
ATOM 639 C CA . PRO A 1 82 ? 1.357 -5.217 15.763 1.00 69.75 82 PRO A CA 1
ATOM 640 C C . PRO A 1 82 ? 0.120 -4.330 15.906 1.00 69.75 82 PRO A C 1
ATOM 642 O O . PRO A 1 82 ? 0.147 -3.141 15.575 1.00 69.75 82 PRO A O 1
ATOM 645 N N . LEU A 1 83 ? -0.979 -4.916 16.377 1.00 65.12 83 LEU A N 1
ATOM 646 C CA . LEU A 1 83 ? -2.193 -4.147 16.607 1.00 65.12 83 LEU A CA 1
ATOM 647 C C . LEU A 1 83 ? -1.967 -3.193 17.786 1.00 65.12 83 LEU A C 1
ATOM 649 O O . LEU A 1 83 ? -1.437 -3.629 18.819 1.00 65.12 83 LEU A O 1
ATOM 653 N N . PRO A 1 84 ? -2.408 -1.927 17.682 1.00 64.62 84 PRO A N 1
ATOM 654 C CA . PRO A 1 84 ? -2.465 -1.052 18.840 1.00 64.62 84 PRO A CA 1
ATOM 655 C C . PRO A 1 84 ? -3.313 -1.715 19.925 1.00 64.62 84 PRO A C 1
ATOM 657 O O . PRO A 1 84 ? -4.362 -2.306 19.645 1.00 64.62 84 PRO A O 1
ATOM 660 N N . ASN A 1 85 ? -2.876 -1.628 21.180 1.00 69.81 85 ASN A N 1
ATOM 661 C CA . ASN A 1 85 ? -3.677 -2.104 22.297 1.00 69.81 85 ASN A CA 1
ATOM 662 C C . ASN A 1 85 ? -4.809 -1.105 22.585 1.00 69.81 85 ASN A C 1
ATOM 664 O O . ASN A 1 85 ? -4.751 -0.327 23.534 1.00 69.81 85 ASN A O 1
ATOM 668 N N . TYR A 1 86 ? -5.847 -1.121 21.746 1.00 68.38 86 TYR A N 1
ATOM 669 C CA . TYR A 1 86 ? -6.983 -0.201 21.847 1.00 68.38 86 TYR A CA 1
ATOM 670 C C . TYR A 1 86 ? -7.681 -0.254 23.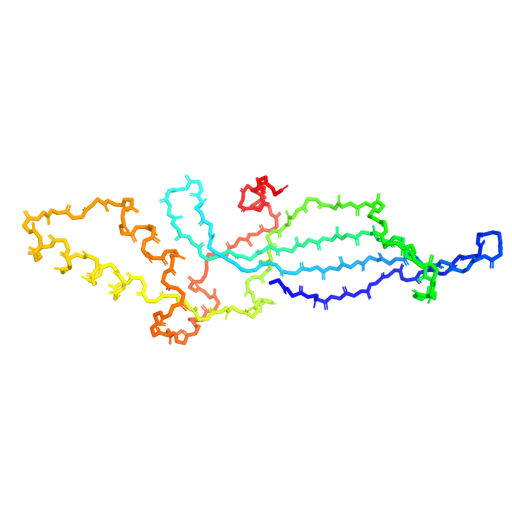205 1.00 68.38 86 TYR A C 1
ATOM 672 O O . TYR A 1 86 ? -8.243 0.748 23.627 1.00 68.38 86 TYR A O 1
ATOM 680 N N . GLN A 1 87 ? -7.628 -1.396 23.902 1.00 68.25 87 GLN A N 1
ATOM 681 C CA . GLN A 1 87 ? -8.146 -1.503 25.264 1.00 68.25 87 GLN A CA 1
ATOM 682 C C . GLN A 1 87 ? -7.344 -0.644 26.240 1.00 68.25 87 GLN A C 1
ATOM 684 O O . GLN A 1 87 ? -7.949 0.112 26.985 1.00 68.25 87 GLN A O 1
ATOM 689 N N . GLU A 1 88 ? -6.011 -0.711 26.216 1.00 73.25 88 GLU A N 1
ATOM 690 C CA . GLU A 1 88 ? -5.172 0.143 27.070 1.00 73.25 88 GLU A CA 1
ATOM 691 C C . GLU A 1 88 ? -5.347 1.624 26.740 1.00 73.25 88 GLU A C 1
ATOM 693 O O . GLU A 1 88 ? -5.458 2.445 27.648 1.00 73.25 88 GLU A O 1
ATOM 698 N N . VAL A 1 89 ? -5.410 1.973 25.452 1.00 74.94 89 VAL A N 1
ATOM 699 C CA . VAL A 1 89 ? -5.600 3.369 25.034 1.00 74.94 89 VAL A CA 1
ATOM 700 C C . VAL A 1 89 ? -6.977 3.883 25.462 1.00 74.94 89 VAL A C 1
ATOM 702 O O . VAL A 1 89 ? -7.073 4.951 26.063 1.00 74.94 89 VAL A O 1
ATOM 705 N N . ALA A 1 90 ? -8.039 3.104 25.242 1.00 75.00 90 ALA A N 1
ATOM 706 C CA . ALA A 1 90 ? -9.380 3.455 25.699 1.00 75.00 90 ALA A CA 1
ATOM 707 C C . ALA A 1 90 ? -9.444 3.579 27.227 1.00 75.00 90 ALA A C 1
ATOM 709 O O . ALA A 1 90 ? -10.023 4.538 27.729 1.00 75.00 90 ALA A O 1
ATOM 710 N N . GLN A 1 91 ? -8.807 2.661 27.960 1.00 81.62 91 GLN A N 1
ATOM 711 C CA . GLN A 1 91 ? -8.739 2.687 29.420 1.00 81.62 91 GLN A CA 1
ATOM 712 C C . GLN A 1 91 ? -8.082 3.982 29.921 1.00 81.62 91 GLN A C 1
ATOM 714 O O . GLN A 1 91 ? -8.656 4.661 30.766 1.00 81.62 91 GLN A O 1
ATOM 719 N N . ARG A 1 92 ? -6.941 4.384 29.344 1.00 80.50 92 ARG A N 1
ATOM 720 C CA . ARG A 1 92 ? -6.252 5.639 29.699 1.00 80.50 92 ARG A CA 1
ATOM 721 C C . ARG A 1 92 ? -7.113 6.874 29.446 1.00 80.50 92 ARG A C 1
ATOM 723 O O . ARG A 1 92 ? -7.129 7.788 30.263 1.00 80.50 92 ARG A O 1
ATOM 730 N N . ILE A 1 93 ? -7.830 6.906 28.323 1.00 82.31 93 ILE A N 1
ATOM 731 C CA . ILE A 1 93 ? -8.721 8.023 27.976 1.00 82.31 93 ILE A CA 1
ATOM 732 C C . ILE A 1 93 ? -9.901 8.090 28.949 1.00 82.31 93 ILE A C 1
ATOM 734 O O . ILE A 1 93 ? -10.283 9.178 29.376 1.00 82.31 93 ILE A O 1
ATOM 738 N N . ILE A 1 94 ? -10.454 6.935 29.332 1.00 84.00 94 ILE A N 1
ATOM 739 C CA . ILE A 1 94 ? -11.516 6.840 30.338 1.00 84.00 94 ILE A CA 1
ATOM 740 C C . ILE A 1 94 ? -11.019 7.336 31.695 1.00 84.00 94 ILE A C 1
ATOM 742 O O . ILE A 1 94 ? -11.683 8.171 32.303 1.00 84.00 94 ILE A O 1
ATOM 746 N N . GLU A 1 95 ? -9.854 6.879 32.149 1.00 86.88 95 GLU A N 1
ATOM 747 C CA . GLU A 1 95 ? -9.262 7.294 33.425 1.00 86.88 95 GLU A CA 1
ATOM 748 C C . GLU A 1 95 ? -8.976 8.803 33.457 1.00 86.88 95 GLU A C 1
ATOM 750 O O . GLU A 1 95 ? -9.318 9.473 34.432 1.00 86.88 95 GLU A O 1
ATOM 755 N N . ALA A 1 96 ? -8.429 9.364 32.373 1.00 85.75 96 ALA A N 1
ATOM 756 C CA . ALA A 1 96 ? -8.175 10.800 32.254 1.00 85.75 96 ALA A CA 1
ATOM 757 C C . ALA A 1 96 ? -9.474 11.627 32.280 1.00 85.75 96 ALA A C 1
ATOM 759 O O . ALA A 1 96 ? -9.571 12.610 33.011 1.00 85.75 96 ALA A O 1
ATOM 760 N N . ALA A 1 97 ? -10.501 11.206 31.539 1.00 87.69 97 ALA A N 1
ATOM 761 C CA . ALA A 1 97 ? -11.800 11.876 31.533 1.00 87.69 97 ALA A CA 1
ATOM 762 C C . ALA A 1 97 ? -12.491 11.806 32.908 1.00 87.69 97 ALA A C 1
ATOM 764 O O . ALA A 1 97 ? -13.046 12.801 33.378 1.00 87.69 97 ALA A O 1
ATOM 765 N N . GLN A 1 98 ? -12.408 10.659 33.588 1.00 88.12 98 GLN A N 1
ATOM 766 C CA . GLN A 1 98 ? -12.959 10.488 34.932 1.00 88.12 98 GLN A CA 1
ATOM 767 C C . GLN A 1 98 ? -12.239 11.353 35.972 1.00 88.12 98 GLN A C 1
ATOM 769 O O . GLN A 1 98 ? -12.902 11.906 36.850 1.00 88.12 98 GLN A O 1
ATOM 774 N N . ALA A 1 99 ? -10.918 11.528 35.858 1.00 90.25 99 ALA A N 1
ATOM 775 C CA . ALA A 1 99 ? -10.158 12.449 36.706 1.00 90.25 99 ALA A CA 1
ATOM 776 C C . ALA A 1 99 ? -10.610 13.913 36.538 1.00 90.25 99 ALA A C 1
ATOM 778 O O . ALA A 1 99 ? -10.550 14.695 37.485 1.00 90.25 99 ALA A O 1
ATOM 779 N N . GLU A 1 100 ? -11.123 14.268 35.359 1.00 90.69 100 GLU A N 1
ATOM 780 C CA . GLU A 1 100 ? -11.723 15.572 35.053 1.00 90.69 100 GLU A CA 1
ATOM 781 C C . GLU A 1 100 ? -13.225 15.651 35.406 1.00 90.69 100 GLU A C 1
ATOM 783 O O . GLU A 1 100 ? -13.869 16.670 35.158 1.00 90.69 100 GLU A O 1
ATOM 788 N N . GLY A 1 101 ? -13.810 14.595 35.984 1.00 91.69 101 GLY A N 1
ATOM 789 C CA . GLY A 1 101 ? -15.225 14.552 36.369 1.00 91.69 101 GLY A CA 1
ATOM 790 C C . GLY A 1 101 ? -16.199 14.446 35.191 1.00 91.69 101 GLY A C 1
ATOM 791 O O . GLY A 1 101 ? -17.379 14.772 35.337 1.00 91.69 101 GLY A O 1
ATOM 792 N N . ARG A 1 102 ? -15.730 13.996 34.023 1.00 92.50 102 ARG A N 1
ATOM 793 C CA . ARG A 1 102 ? -16.541 13.820 32.811 1.00 92.50 102 ARG A CA 1
ATOM 794 C C . ARG A 1 102 ? -16.464 12.390 32.281 1.00 92.50 102 ARG A C 1
ATOM 796 O O . ARG A 1 102 ? -15.574 11.619 32.618 1.00 92.50 102 ARG A O 1
ATOM 803 N N . ASN A 1 103 ? -17.393 12.052 31.392 1.00 87.50 103 ASN A N 1
ATOM 804 C CA . ASN A 1 103 ? -17.313 10.825 30.603 1.00 87.50 103 ASN A CA 1
ATOM 805 C C . ASN A 1 103 ? -16.670 11.134 29.245 1.00 87.50 103 ASN A C 1
ATOM 807 O O . ASN A 1 103 ? -17.006 12.162 28.649 1.00 87.50 103 ASN A O 1
ATOM 811 N N . PRO A 1 104 ? -15.777 10.272 28.734 1.00 83.62 104 PRO A N 1
ATOM 812 C CA . PRO A 1 104 ? -15.210 10.455 27.409 1.00 83.62 104 PRO A CA 1
ATOM 813 C C . PRO A 1 104 ? -16.272 10.187 26.341 1.00 83.62 104 PRO A C 1
ATOM 815 O O . PRO A 1 104 ? -17.113 9.291 26.463 1.00 83.62 104 PRO A O 1
ATOM 818 N N . THR A 1 105 ? -16.216 10.949 25.261 1.00 82.81 105 THR A N 1
ATOM 819 C CA . THR A 1 105 ? -16.992 10.675 24.055 1.00 82.81 105 THR A CA 1
ATOM 820 C C . THR A 1 105 ? -16.345 9.545 23.256 1.00 82.81 105 THR A C 1
ATOM 822 O O . THR A 1 105 ? -15.133 9.330 23.301 1.00 82.81 105 THR A O 1
ATOM 825 N N . TRP A 1 106 ? -17.144 8.832 22.460 1.00 71.94 106 TRP A N 1
ATOM 826 C CA . TRP A 1 106 ? -16.622 7.790 21.570 1.00 71.94 106 TRP A CA 1
ATOM 827 C C . TRP A 1 106 ? -15.611 8.345 20.549 1.00 71.94 106 TRP A C 1
ATOM 829 O O . TRP A 1 106 ? -14.689 7.633 20.163 1.00 71.94 106 TRP A O 1
ATOM 839 N N . VAL A 1 107 ? -15.748 9.620 20.155 1.00 75.06 107 VAL A N 1
ATOM 840 C CA . VAL A 1 107 ? -14.817 10.308 19.247 1.00 75.06 107 VAL A CA 1
ATOM 841 C C . VAL A 1 107 ? -13.459 10.520 19.911 1.00 75.06 107 VAL A C 1
ATOM 843 O O . VAL A 1 107 ? -12.442 10.289 19.273 1.00 75.06 107 VAL A O 1
ATOM 846 N N . GLU A 1 108 ? -13.413 10.913 21.185 1.00 74.06 108 GLU A N 1
ATOM 847 C CA . GLU A 1 108 ? -12.149 11.073 21.921 1.00 74.06 108 GLU A CA 1
ATOM 848 C C . GLU A 1 108 ? -11.426 9.738 22.091 1.00 74.06 108 GLU A C 1
ATOM 850 O O . GLU A 1 108 ? -10.220 9.662 21.868 1.00 74.06 108 GLU A O 1
ATOM 855 N N . VAL A 1 109 ? -12.169 8.673 22.414 1.00 74.56 109 VAL A N 1
ATOM 856 C CA . VAL A 1 109 ? -11.618 7.313 22.503 1.00 74.56 109 VAL A CA 1
ATOM 857 C C . VAL A 1 109 ? -11.056 6.869 21.152 1.00 74.56 109 VAL A C 1
ATOM 859 O O . VAL A 1 109 ? -9.942 6.354 21.087 1.00 74.56 109 VAL A O 1
ATOM 862 N N . LEU A 1 110 ? -11.796 7.112 20.069 1.00 69.75 110 LEU A N 1
ATOM 863 C CA . LEU A 1 110 ? -11.387 6.792 18.704 1.00 69.75 110 LEU A CA 1
ATOM 864 C C . LEU A 1 110 ? -10.150 7.587 18.265 1.00 69.75 110 LEU A C 1
ATOM 866 O O . LEU A 1 110 ? -9.200 7.011 17.742 1.00 69.75 110 LEU A O 1
ATOM 870 N N . MET A 1 111 ? -10.144 8.901 18.482 1.00 71.88 111 MET A N 1
ATOM 871 C CA . MET A 1 111 ? -9.030 9.768 18.104 1.00 71.88 111 MET A CA 1
ATOM 872 C C . MET A 1 111 ? -7.779 9.434 18.904 1.00 71.88 111 MET A C 1
ATOM 874 O O . MET A 1 111 ? -6.711 9.330 18.311 1.00 71.88 111 MET A O 1
ATOM 878 N N . GLY A 1 112 ? -7.907 9.182 20.209 1.00 70.25 112 GLY A N 1
ATOM 879 C CA . GLY A 1 112 ? -6.788 8.752 21.039 1.00 70.25 112 GLY A CA 1
ATOM 880 C C . GLY A 1 112 ? -6.228 7.396 20.602 1.00 70.25 112 GLY A C 1
ATOM 881 O O . GLY A 1 112 ? -5.017 7.253 20.464 1.00 70.25 112 GLY A O 1
ATOM 882 N N . ALA A 1 113 ? -7.099 6.437 20.271 1.00 67.69 113 ALA A N 1
ATOM 883 C CA . ALA A 1 113 ? -6.729 5.148 19.679 1.00 67.69 113 ALA A CA 1
ATOM 884 C C . ALA A 1 113 ? -5.983 5.268 18.338 1.00 67.69 113 ALA A C 1
ATOM 886 O O . ALA A 1 113 ? -5.148 4.420 18.028 1.00 67.69 113 ALA A O 1
ATOM 887 N N . LEU A 1 114 ? -6.289 6.292 17.539 1.00 66.94 114 LEU A N 1
ATOM 888 C CA . LEU A 1 114 ? -5.640 6.551 16.252 1.00 66.94 114 LEU A CA 1
ATOM 889 C C . LEU A 1 114 ? -4.350 7.374 16.391 1.00 66.94 114 LEU A C 1
ATOM 891 O O . LEU A 1 114 ? -3.434 7.193 15.593 1.00 66.94 114 LEU A O 1
ATOM 895 N N . SER A 1 115 ? -4.267 8.271 17.379 1.00 65.88 115 SER A N 1
ATOM 896 C CA . SER A 1 115 ? -3.102 9.132 17.611 1.00 65.88 115 SER A CA 1
ATOM 897 C C . SER A 1 115 ? -2.007 8.466 18.438 1.00 65.88 115 SER A C 1
ATOM 899 O O . SER A 1 115 ? -0.836 8.812 18.290 1.00 65.88 115 SER A O 1
ATOM 901 N N . ASP A 1 116 ? -2.368 7.525 19.316 1.00 60.84 116 ASP A N 1
ATOM 902 C CA . ASP A 1 116 ? -1.415 6.853 20.194 1.00 60.84 116 ASP A CA 1
ATOM 903 C C . ASP A 1 116 ? -0.718 5.697 19.459 1.00 60.84 116 ASP A C 1
ATOM 905 O O . ASP A 1 116 ? -0.962 4.512 19.686 1.00 60.84 116 ASP A O 1
ATOM 909 N N . GLY A 1 117 ? 0.190 6.058 18.551 1.00 51.34 117 GLY A N 1
ATOM 910 C CA . GLY A 1 117 ? 1.124 5.130 17.904 1.00 51.34 117 GLY A CA 1
ATOM 911 C C . GLY A 1 117 ? 2.205 4.578 18.846 1.00 51.34 117 GLY A C 1
ATOM 912 O O . GLY A 1 117 ? 3.146 3.948 18.370 1.00 51.34 117 GLY A O 1
ATOM 913 N N . SER A 1 118 ? 2.104 4.842 20.158 1.00 49.31 118 SER A N 1
ATOM 914 C CA . SER A 1 118 ? 3.096 4.488 21.183 1.00 49.31 118 SER A CA 1
ATOM 915 C C . SER A 1 118 ? 2.626 3.429 22.188 1.00 49.31 118 SER A C 1
ATOM 917 O O . SER A 1 118 ? 3.382 3.047 23.085 1.00 49.31 118 SER A O 1
ATOM 919 N N . GLY A 1 119 ? 1.393 2.926 22.040 1.00 49.31 119 GLY A N 1
ATOM 920 C CA . GLY A 1 119 ? 0.867 1.840 22.866 1.00 49.31 119 GLY A CA 1
ATOM 921 C C . GLY A 1 119 ? 1.760 0.597 22.815 1.00 49.31 119 GLY A C 1
ATOM 922 O O . GLY A 1 119 ? 2.400 0.322 21.798 1.00 49.31 119 GLY A O 1
ATOM 923 N N . THR A 1 120 ? 1.812 -0.165 23.913 1.00 51.28 120 THR A N 1
ATOM 924 C CA . THR A 1 120 ? 2.570 -1.420 23.940 1.00 51.28 120 THR A CA 1
ATOM 925 C C . THR A 1 120 ? 2.072 -2.318 22.805 1.00 51.28 120 THR A C 1
ATOM 927 O O . THR A 1 120 ? 0.905 -2.706 22.742 1.00 51.28 120 THR A O 1
ATOM 930 N N . ALA A 1 121 ? 2.945 -2.566 21.830 1.00 52.53 121 ALA A N 1
ATOM 931 C CA . ALA A 1 121 ? 2.624 -3.372 20.668 1.00 52.53 121 ALA A CA 1
ATOM 932 C C . ALA A 1 121 ? 2.255 -4.784 21.140 1.00 52.53 121 ALA A C 1
ATOM 934 O O . ALA A 1 121 ? 3.108 -5.513 21.654 1.00 52.53 121 ALA A O 1
ATOM 935 N N . ARG A 1 122 ? 0.992 -5.195 20.974 1.00 55.94 122 ARG A N 1
ATOM 936 C CA . ARG A 1 122 ? 0.660 -6.619 21.085 1.00 55.94 122 ARG A CA 1
ATOM 937 C C . ARG A 1 122 ? 1.296 -7.336 19.893 1.00 55.94 122 ARG A C 1
ATOM 939 O O . ARG A 1 122 ? 1.235 -6.794 18.788 1.00 55.94 122 ARG A O 1
ATOM 946 N N . PRO A 1 123 ? 1.887 -8.532 20.076 1.00 56.06 123 PRO A N 1
ATOM 947 C CA . PRO A 1 123 ? 2.357 -9.318 18.942 1.00 56.06 123 PRO A CA 1
ATOM 948 C C . PRO A 1 123 ? 1.221 -9.455 17.928 1.00 56.06 123 PRO A C 1
ATOM 950 O O . PRO A 1 123 ? 0.061 -9.622 18.324 1.00 56.06 123 PRO A O 1
ATOM 953 N N . ALA A 1 124 ? 1.560 -9.323 16.643 1.00 56.81 124 ALA A N 1
ATOM 954 C CA . ALA A 1 124 ? 0.586 -9.427 15.567 1.00 56.81 124 ALA A CA 1
ATOM 955 C C . ALA A 1 124 ? -0.216 -10.727 15.7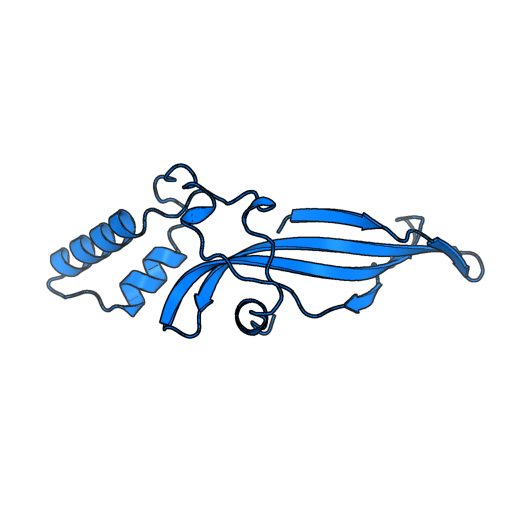63 1.00 56.81 124 ALA A C 1
ATOM 957 O O . ALA A 1 124 ? 0.385 -11.803 15.874 1.00 56.81 124 ALA A O 1
ATOM 958 N N . PRO A 1 125 ? -1.550 -10.659 15.919 1.00 58.12 125 PRO A N 1
ATOM 959 C CA . PRO A 1 125 ? -2.348 -11.865 16.027 1.00 58.12 125 PRO A CA 1
ATOM 960 C C . PRO A 1 125 ? -2.239 -12.692 14.735 1.00 58.12 125 PRO A C 1
ATOM 962 O O . PRO A 1 125 ? -1.819 -12.174 13.700 1.00 58.12 125 PRO A O 1
ATOM 965 N N . PRO A 1 126 ? -2.619 -13.981 14.758 1.00 58.62 126 PRO A N 1
ATOM 966 C CA . PRO A 1 126 ? -2.630 -14.787 13.541 1.00 58.62 126 PRO A CA 1
ATOM 967 C C . PRO A 1 126 ? -3.479 -14.112 12.444 1.00 58.62 126 PRO A C 1
ATOM 969 O O . PRO A 1 126 ? -4.465 -13.451 12.785 1.00 58.62 126 PRO A O 1
ATOM 972 N N . PRO A 1 127 ? -3.165 -14.320 11.147 1.00 59.00 127 PRO A N 1
ATOM 973 C CA . PRO A 1 127 ? -3.865 -13.702 10.012 1.00 59.00 127 PRO A CA 1
ATOM 974 C C . PRO A 1 127 ? -5.397 -13.803 10.086 1.00 59.00 127 PRO A C 1
ATOM 976 O O . PRO A 1 127 ? -6.112 -12.908 9.654 1.00 59.00 127 PRO A O 1
ATOM 979 N N . SER A 1 128 ? -5.911 -14.862 10.718 1.00 61.50 128 SER A N 1
ATOM 980 C CA . SER A 1 128 ? -7.339 -15.109 10.957 1.00 61.50 128 SER A CA 1
ATOM 981 C C . SER A 1 128 ? -8.054 -14.086 11.851 1.00 61.50 128 SER A C 1
ATOM 983 O O . SER A 1 128 ? -9.282 -14.076 11.889 1.00 61.50 128 SER A O 1
ATOM 985 N N . ARG A 1 129 ? -7.320 -13.259 12.605 1.00 58.16 129 ARG A N 1
ATOM 986 C CA . ARG A 1 129 ? -7.870 -12.180 13.448 1.00 58.16 129 ARG A CA 1
ATOM 987 C C . ARG A 1 129 ? -7.982 -10.850 12.712 1.00 58.16 129 ARG A C 1
ATOM 989 O O . ARG A 1 129 ? -8.671 -9.961 13.209 1.00 58.16 129 ARG A O 1
ATOM 996 N N . TYR A 1 130 ? -7.319 -10.714 11.568 1.00 60.00 130 TYR A N 1
ATOM 997 C CA . TYR A 1 130 ? -7.558 -9.611 10.650 1.00 60.00 130 TYR A CA 1
ATOM 998 C C . TYR A 1 130 ? -8.802 -9.938 9.835 1.00 60.00 130 TYR A C 1
ATOM 1000 O O . TYR A 1 130 ? -9.080 -11.103 9.538 1.00 60.00 130 TYR A O 1
ATOM 1008 N N . ALA A 1 131 ? -9.583 -8.918 9.498 1.00 58.25 131 ALA A N 1
ATOM 1009 C CA . ALA A 1 131 ? -10.703 -9.136 8.605 1.00 58.25 131 ALA A CA 1
ATOM 1010 C C . ALA A 1 131 ? -10.157 -9.627 7.258 1.00 58.25 131 ALA A C 1
ATOM 1012 O O . ALA A 1 131 ? -9.329 -8.969 6.627 1.00 58.25 131 ALA A O 1
ATOM 1013 N N . ARG A 1 132 ? -10.571 -10.837 6.869 1.00 57.94 132 ARG A N 1
ATOM 1014 C CA . ARG A 1 132 ? -10.249 -11.404 5.562 1.00 57.94 132 ARG A CA 1
ATOM 1015 C C . ARG A 1 132 ? -11.156 -10.746 4.544 1.00 57.94 132 ARG A C 1
ATOM 1017 O O . ARG A 1 132 ? -12.343 -11.051 4.482 1.00 57.94 132 ARG A O 1
ATOM 1024 N N . TRP A 1 133 ? -10.569 -9.844 3.778 1.00 59.59 133 TRP A N 1
ATOM 1025 C CA . TRP A 1 133 ? -11.216 -9.203 2.651 1.00 59.59 133 TRP A CA 1
ATOM 1026 C C . TRP A 1 133 ? -10.776 -9.923 1.384 1.00 59.59 133 TRP A C 1
ATOM 1028 O O . TRP A 1 133 ? -9.593 -10.193 1.181 1.00 59.59 133 TRP A O 1
ATOM 1038 N N . SER A 1 134 ? -11.740 -10.282 0.554 1.00 53.94 134 SER A N 1
ATOM 1039 C CA . SER A 1 134 ? -11.491 -10.840 -0.767 1.00 53.94 134 SER A CA 1
ATOM 1040 C C . SER A 1 134 ? -11.283 -9.711 -1.776 1.00 53.94 134 SER A C 1
ATOM 1042 O O . SER A 1 134 ? -11.698 -8.575 -1.554 1.00 53.94 134 SER A O 1
ATOM 1044 N N . ALA A 1 135 ? -10.690 -10.014 -2.933 1.00 46.75 135 ALA A N 1
ATOM 1045 C CA . ALA A 1 135 ? -10.499 -9.037 -4.011 1.00 46.75 135 ALA A CA 1
ATOM 1046 C C . ALA A 1 135 ? -11.814 -8.383 -4.514 1.00 46.75 135 ALA A C 1
ATOM 1048 O O . ALA A 1 135 ? -11.760 -7.382 -5.225 1.00 46.75 135 ALA A O 1
ATOM 1049 N N . GLY A 1 136 ? -12.986 -8.923 -4.142 1.00 49.06 136 GLY A N 1
ATOM 1050 C CA . GLY A 1 136 ? -14.306 -8.341 -4.412 1.00 49.06 136 GLY A CA 1
ATOM 1051 C C . GLY A 1 136 ? -14.774 -7.292 -3.394 1.00 49.06 136 GLY A C 1
ATOM 1052 O O . GLY A 1 136 ? -15.709 -6.549 -3.686 1.00 49.06 136 GLY A O 1
ATOM 1053 N N . ASP A 1 137 ? -14.111 -7.166 -2.242 1.00 55.22 137 ASP A N 1
ATOM 1054 C CA . ASP A 1 137 ? -14.466 -6.235 -1.162 1.00 55.22 137 ASP A CA 1
ATOM 1055 C C . ASP A 1 137 ? -13.833 -4.843 -1.361 1.00 55.22 137 ASP A C 1
ATOM 1057 O O . ASP A 1 137 ? -13.346 -4.190 -0.434 1.00 55.22 137 ASP A O 1
ATOM 1061 N N . ALA A 1 138 ? -13.899 -4.358 -2.606 1.00 49.72 138 ALA A N 1
ATOM 1062 C CA . ALA A 1 138 ? -13.390 -3.069 -3.069 1.00 49.72 138 ALA A CA 1
ATOM 1063 C C . ALA A 1 138 ? -13.717 -1.834 -2.192 1.00 49.72 138 ALA A C 1
ATOM 1065 O O . ALA A 1 138 ? -12.831 -0.983 -2.082 1.00 49.72 138 ALA A O 1
ATOM 1066 N N . PRO A 1 139 ? -14.891 -1.688 -1.525 1.00 57.50 139 PRO A N 1
ATOM 1067 C CA . PRO A 1 139 ? -15.200 -0.446 -0.806 1.00 57.50 139 PRO A CA 1
ATOM 1068 C C . PRO A 1 139 ? -14.283 -0.152 0.390 1.00 57.50 139 PRO A C 1
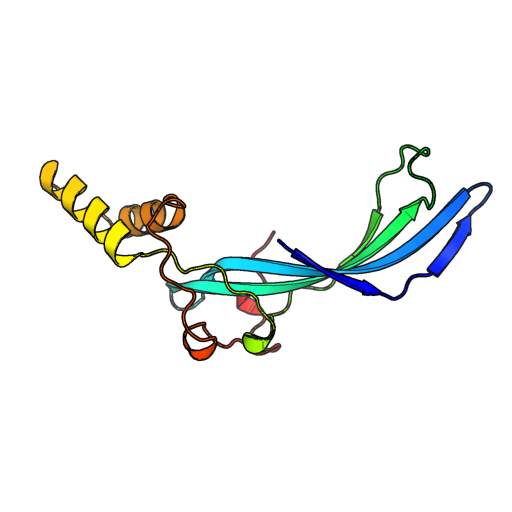ATOM 1070 O O . PRO A 1 139 ? -14.269 0.974 0.875 1.00 57.50 139 PRO A O 1
ATOM 1073 N N . VAL A 1 140 ? -13.502 -1.125 0.873 1.00 61.59 140 VAL A N 1
ATOM 1074 C CA . VAL A 1 140 ? -12.542 -0.909 1.973 1.00 61.59 140 VAL A CA 1
ATOM 1075 C C . VAL A 1 140 ? -11.289 -0.162 1.506 1.00 61.59 140 VAL A C 1
ATOM 1077 O O . VAL A 1 140 ? -10.663 0.549 2.289 1.00 61.59 140 VAL A O 1
ATOM 1080 N N . CYS A 1 141 ? -10.929 -0.312 0.231 1.00 67.94 141 CYS A N 1
ATOM 1081 C CA . CYS A 1 141 ? -9.738 0.288 -0.363 1.00 67.94 141 CYS A CA 1
ATOM 1082 C C . CYS A 1 141 ? -10.060 1.496 -1.264 1.00 67.94 141 CYS A C 1
ATOM 1084 O O . CYS A 1 141 ? -9.138 2.174 -1.714 1.00 67.94 141 CYS A O 1
ATOM 1086 N N . ASP A 1 142 ? -11.348 1.802 -1.461 1.00 61.34 142 ASP A N 1
ATOM 1087 C CA . ASP A 1 142 ? -11.879 2.971 -2.183 1.00 61.34 142 ASP A CA 1
ATOM 1088 C C . ASP A 1 142 ? -11.975 4.218 -1.278 1.00 61.34 142 ASP A C 1
ATOM 1090 O O . ASP A 1 142 ? -12.909 5.018 -1.327 1.00 61.34 142 ASP A O 1
ATOM 1094 N N . ILE A 1 143 ? -11.012 4.355 -0.367 1.00 52.06 143 ILE A N 1
ATOM 1095 C CA . ILE A 1 143 ? -10.868 5.550 0.458 1.00 52.06 143 ILE A CA 1
ATOM 1096 C C . ILE A 1 143 ? -10.235 6.583 -0.471 1.00 52.06 143 ILE A C 1
ATOM 1098 O O . ILE A 1 143 ? -9.125 6.357 -0.935 1.00 52.06 143 ILE A O 1
ATOM 1102 N N . GLY A 1 144 ? -10.941 7.660 -0.817 1.00 44.50 144 GLY A N 1
ATOM 1103 C CA . GLY A 1 144 ? -10.395 8.714 -1.676 1.00 44.50 144 GLY A CA 1
ATOM 1104 C C . GLY A 1 144 ? -9.080 9.256 -1.105 1.00 44.50 144 GLY A C 1
ATOM 1105 O O . GLY A 1 144 ? -9.102 9.964 -0.098 1.00 44.50 144 GLY A O 1
ATOM 1106 N N . TRP A 1 145 ? -7.961 8.874 -1.725 1.00 43.00 145 TRP A N 1
ATOM 1107 C CA . TRP A 1 145 ? -6.603 9.338 -1.424 1.00 43.00 145 TRP A CA 1
ATOM 1108 C C . TRP A 1 145 ? -6.224 10.516 -2.318 1.00 43.00 145 TRP A C 1
ATOM 1110 O O . TRP A 1 145 ? -6.582 10.482 -3.520 1.00 43.00 145 TRP A O 1
#

Sequence (145 aa):
MKLLDVRDIEAYQLGDRAWYVATARRQFVGTAMVVTSSVQTVACTWETRILAPLRSADNHLPIIIKAHLPQAADGDDVEWPPLPNYQEVAQRIIEAAQAEGRNPTWVEVLMGALSDGSGTARPAPPPSRYARWSAGDAPVCDIGW

Solvent-accessible surface area (backbone atoms only — not comparable to full-atom values): 8518 Å² total; per-residue (Å²): 116,45,80,75,50,77,43,78,74,45,78,43,77,61,84,98,42,54,32,32,35,33,34,38,34,32,38,41,70,48,78,44,74,39,97,84,78,42,80,40,64,47,45,28,32,38,46,35,32,34,41,33,57,70,53,84,85,71,80,64,74,70,41,79,78,45,72,56,79,41,30,36,35,58,49,88,81,49,88,67,68,50,47,70,41,50,66,62,45,37,49,53,47,43,54,55,26,47,76,72,76,43,80,65,51,72,65,56,38,50,50,47,49,68,67,50,84,77,50,73,66,40,76,52,69,62,57,86,75,42,78,78,45,50,74,84,50,37,79,71,39,65,63,92,124

Foldseek 3Di:
DAWDDKDPWDWDDDPPFIKIKIKTKDKDWDWDQPPVRDIATFIWIKIWIWIGTPDPPPVDDIDTPDIDQIFGDALVPDPHWQQAPLVVQLVVQQVVQVVVVHGDDPVSSVVSSRPCPPHDRDPHPPSVPHPGDDRVNRVRRPPPD

Radius of gyration: 20.72 Å; Cα contacts (8 Å, |Δi|>4): 249; chains: 1; bounding box: 41×31×65 Å